Protein AF-A0A938MCJ2-F1 (afdb_monomer_lite)

Radius of gyration: 14.35 Å; chains: 1; bounding box: 37×25×43 Å

pLDDT: mean 94.32, std 4.22, range [71.94, 98.12]

Sequence (96 aa):
LAALAQRQMDWVLGANPFGVSFMVQVGHVNPPEYVYTGFQPRTPWIPGAVMCGICGDEDDRPDLAPGSYHSCEFWTPMLAHLIWGLAELQSYYDTK

Secondary structure (DSSP, 8-state):
-HHHHHHHHHHHTT-STT---SBTTSSS--PPPP--TTSSSPPP--TT-BB---EE-TTS-EE--TT-HHHH-B-HHHHHHHHHHHHHHHHHHHT-

Structure (mmCIF, N/CA/C/O backbone):
data_AF-A0A938MCJ2-F1
#
_entry.id   AF-A0A938MCJ2-F1
#
loop_
_atom_site.group_PDB
_atom_site.id
_atom_site.type_symbol
_atom_site.label_atom_id
_atom_site.label_alt_id
_atom_site.label_comp_id
_atom_site.label_asym_id
_atom_site.label_entity_id
_atom_site.label_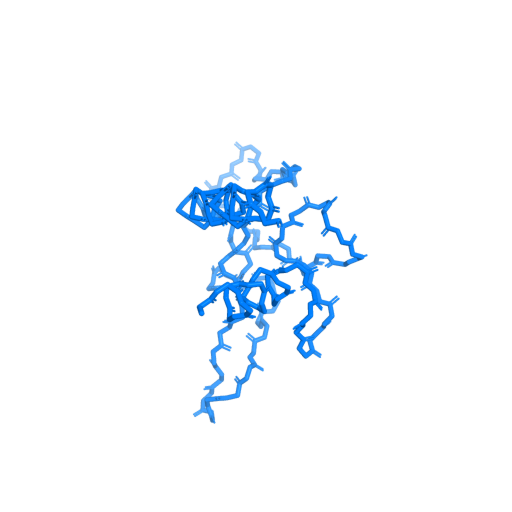seq_id
_atom_site.pdbx_PDB_ins_code
_atom_site.Cartn_x
_atom_site.Cartn_y
_atom_site.Cartn_z
_atom_site.occupancy
_atom_site.B_iso_or_equiv
_atom_site.auth_seq_id
_atom_site.auth_comp_id
_atom_site.auth_asym_id
_atom_site.auth_atom_id
_atom_site.pdbx_PDB_model_num
ATOM 1 N N . LEU A 1 1 ? -16.776 -2.403 12.149 1.00 91.25 1 LEU A N 1
ATOM 2 C CA . LEU A 1 1 ? -15.789 -1.614 11.375 1.00 91.25 1 LEU A CA 1
ATOM 3 C C . LEU A 1 1 ? -14.346 -1.965 11.738 1.00 91.25 1 LEU A C 1
ATOM 5 O O . LEU A 1 1 ? -13.589 -2.198 10.812 1.00 91.25 1 LEU A O 1
ATOM 9 N N . ALA A 1 2 ? -13.978 -2.115 13.018 1.00 95.06 2 ALA A N 1
ATOM 10 C CA . ALA A 1 2 ? -12.611 -2.492 13.425 1.00 95.06 2 ALA A CA 1
ATOM 11 C C . ALA A 1 2 ? -12.034 -3.721 12.691 1.00 95.06 2 ALA A C 1
ATOM 13 O O . ALA A 1 2 ? -10.953 -3.644 12.128 1.00 95.06 2 ALA A O 1
ATOM 14 N N . ALA A 1 3 ? -12.796 -4.817 12.580 1.00 96.56 3 ALA A N 1
ATOM 15 C CA . ALA A 1 3 ? -12.354 -5.999 11.829 1.00 96.56 3 ALA A CA 1
ATOM 16 C C . ALA A 1 3 ? -12.108 -5.735 10.328 1.00 96.56 3 ALA A C 1
ATOM 18 O O . ALA A 1 3 ? -11.285 -6.403 9.714 1.00 96.56 3 ALA A O 1
ATOM 19 N N . LEU A 1 4 ? -12.823 -4.781 9.718 1.00 97.88 4 LEU A N 1
ATOM 20 C CA . LEU A 1 4 ? -12.568 -4.375 8.334 1.00 97.88 4 LEU A CA 1
ATOM 21 C C . LEU A 1 4 ? -11.297 -3.525 8.255 1.00 97.88 4 LEU A C 1
ATOM 23 O O . LEU A 1 4 ? -10.462 -3.796 7.403 1.00 97.88 4 LEU A O 1
ATOM 27 N N . ALA A 1 5 ? -11.140 -2.554 9.160 1.00 97.50 5 ALA A N 1
ATOM 28 C CA . ALA A 1 5 ? -9.941 -1.724 9.251 1.00 97.50 5 ALA A CA 1
ATOM 29 C C . ALA A 1 5 ? -8.680 -2.578 9.451 1.00 97.50 5 ALA A C 1
ATOM 31 O O . ALA A 1 5 ? -7.717 -2.402 8.715 1.00 97.50 5 ALA A O 1
ATOM 32 N N . GLN A 1 6 ? -8.731 -3.571 10.347 1.00 97.69 6 GLN A N 1
ATOM 33 C CA . GLN A 1 6 ? -7.655 -4.545 10.540 1.00 97.69 6 GLN A CA 1
ATOM 34 C C . GLN A 1 6 ? -7.267 -5.221 9.223 1.00 97.69 6 GLN A C 1
ATOM 36 O O . GLN A 1 6 ? -6.108 -5.169 8.845 1.00 97.69 6 GLN A O 1
ATOM 41 N N . ARG A 1 7 ? -8.235 -5.755 8.466 1.00 98.12 7 ARG A N 1
ATOM 42 C CA . ARG A 1 7 ? -7.951 -6.402 7.173 1.00 98.12 7 ARG A CA 1
ATOM 43 C C . ARG A 1 7 ? -7.323 -5.454 6.149 1.00 98.12 7 ARG A C 1
ATOM 45 O O . ARG A 1 7 ? -6.545 -5.906 5.320 1.00 98.12 7 ARG A O 1
ATOM 52 N N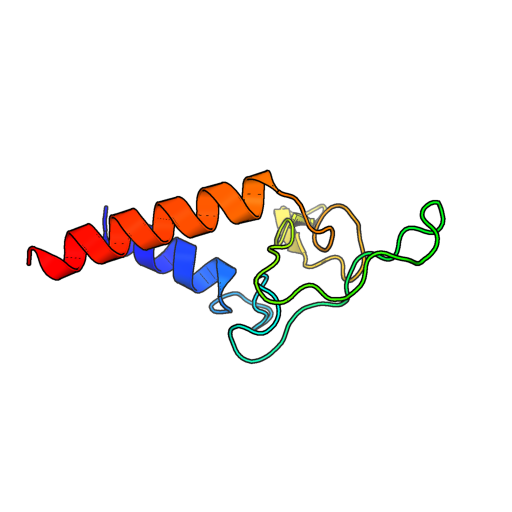 . GLN A 1 8 ? -7.658 -4.162 6.186 1.00 97.31 8 GLN A N 1
ATOM 53 C CA . GLN A 1 8 ? -7.014 -3.168 5.320 1.00 97.31 8 GLN A CA 1
ATO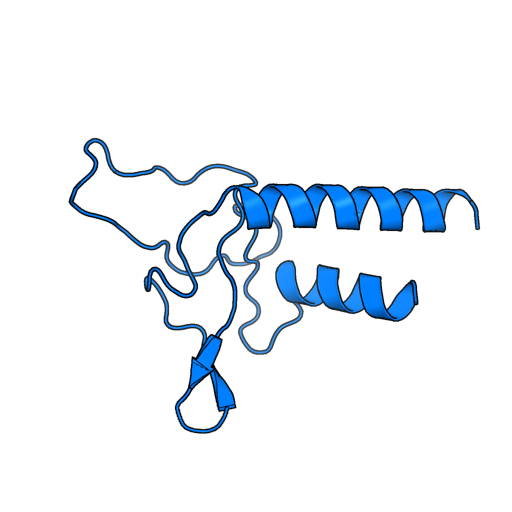M 54 C C . GLN A 1 8 ? -5.560 -2.913 5.737 1.00 97.31 8 GLN A C 1
ATOM 56 O O . GLN A 1 8 ? -4.695 -2.805 4.874 1.00 97.31 8 GLN A O 1
ATOM 61 N N . MET A 1 9 ? -5.272 -2.871 7.042 1.00 96.38 9 MET A N 1
ATOM 62 C CA . MET A 1 9 ? -3.890 -2.779 7.528 1.00 96.38 9 MET A CA 1
ATOM 63 C C . MET A 1 9 ? -3.107 -4.046 7.171 1.00 96.38 9 MET A C 1
ATOM 65 O O . MET A 1 9 ? -2.001 -3.956 6.647 1.00 96.38 9 MET A O 1
ATOM 69 N N . ASP A 1 10 ? -3.708 -5.222 7.367 1.00 96.44 10 ASP A N 1
ATOM 70 C CA . ASP A 1 10 ? -3.102 -6.507 7.020 1.00 96.44 10 ASP A CA 1
ATOM 71 C C . ASP A 1 10 ? -2.764 -6.563 5.522 1.00 96.44 10 ASP A C 1
ATOM 73 O O . ASP A 1 10 ? -1.668 -6.987 5.162 1.00 96.44 10 ASP A O 1
ATOM 77 N N . TRP A 1 11 ? -3.657 -6.080 4.646 1.00 95.88 11 TRP A N 1
ATOM 78 C CA . TRP A 1 11 ? -3.419 -5.997 3.201 1.00 95.88 11 TRP A CA 1
ATOM 79 C C . TRP A 1 11 ? -2.157 -5.195 2.863 1.00 95.88 11 TRP A C 1
ATOM 81 O O . TRP A 1 11 ? -1.314 -5.671 2.101 1.00 95.88 11 TRP A O 1
ATOM 91 N N . VAL A 1 12 ? -1.999 -4.006 3.457 1.00 96.12 12 VAL A N 1
ATOM 92 C CA . VAL A 1 12 ? -0.821 -3.142 3.256 1.00 96.12 12 VAL A CA 1
ATOM 93 C C . VAL A 1 12 ? 0.455 -3.799 3.792 1.00 96.12 12 VAL A C 1
ATOM 95 O O . VAL A 1 12 ? 1.524 -3.632 3.205 1.00 96.12 12 VAL A O 1
ATOM 98 N N . LEU A 1 13 ? 0.347 -4.568 4.877 1.00 95.94 13 LEU A N 1
ATOM 99 C CA . LEU A 1 13 ? 1.474 -5.181 5.589 1.00 95.94 13 LEU A CA 1
ATOM 100 C C . LEU A 1 13 ? 1.825 -6.606 5.122 1.00 95.94 13 LEU A C 1
ATOM 102 O O . LEU A 1 13 ? 2.718 -7.232 5.696 1.00 95.94 13 LEU A O 1
ATOM 106 N N . GLY A 1 14 ? 1.172 -7.114 4.073 1.00 95.56 14 GLY A N 1
ATOM 107 C CA . GLY A 1 14 ? 1.566 -8.362 3.407 1.00 95.56 14 GLY A CA 1
ATOM 108 C C . GLY A 1 14 ? 0.495 -9.439 3.290 1.00 95.56 14 GLY A C 1
ATOM 109 O O . GLY A 1 14 ? 0.733 -10.439 2.617 1.00 95.56 14 GLY A O 1
ATOM 110 N N . ALA A 1 15 ? -0.693 -9.259 3.869 1.00 95.94 15 ALA A N 1
ATOM 111 C CA . ALA A 1 15 ? -1.833 -10.158 3.679 1.00 95.94 15 ALA A CA 1
ATOM 112 C C . ALA A 1 15 ? -2.570 -9.852 2.362 1.00 95.94 15 ALA A C 1
ATOM 114 O O . ALA A 1 15 ? -3.761 -9.541 2.336 1.00 95.94 15 ALA A O 1
ATOM 115 N N . ASN A 1 16 ? -1.833 -9.922 1.258 1.00 95.44 16 ASN A N 1
ATOM 116 C CA . ASN A 1 16 ? -2.319 -9.718 -0.102 1.00 95.44 16 ASN A CA 1
ATOM 117 C C . ASN A 1 16 ? -1.826 -10.858 -1.019 1.00 95.44 16 ASN A C 1
ATOM 119 O O . ASN A 1 16 ? -0.943 -11.619 -0.614 1.00 95.44 16 ASN A O 1
ATOM 123 N N . PRO A 1 17 ? -2.365 -11.006 -2.247 1.00 95.62 17 PRO A N 1
ATOM 124 C CA . PRO A 1 17 ? -2.031 -12.116 -3.148 1.00 95.62 17 PRO A CA 1
ATOM 125 C C . PRO A 1 17 ? -0.544 -12.262 -3.493 1.00 95.62 17 PRO A C 1
ATOM 127 O O . PRO A 1 17 ? -0.126 -13.334 -3.925 1.00 95.62 17 PRO A O 1
ATOM 130 N N . PHE A 1 18 ? 0.252 -11.209 -3.299 1.00 95.62 18 PHE A N 1
ATOM 131 C CA . PHE A 1 18 ? 1.680 -11.198 -3.606 1.00 95.62 18 PHE A CA 1
ATOM 132 C C . PHE A 1 18 ? 2.563 -11.445 -2.379 1.00 95.62 18 PHE A C 1
ATOM 134 O O . PHE A 1 18 ? 3.769 -11.624 -2.532 1.00 95.62 18 PHE A O 1
ATOM 141 N N . GLY A 1 19 ? 1.999 -11.454 -1.166 1.00 95.50 19 GLY A N 1
ATOM 142 C CA . GLY A 1 19 ? 2.765 -11.644 0.067 1.00 95.50 19 GLY A CA 1
ATOM 143 C C . GLY A 1 19 ? 3.780 -10.529 0.342 1.00 95.50 19 GLY A C 1
ATOM 144 O O . GLY A 1 19 ? 4.790 -10.778 1.003 1.00 9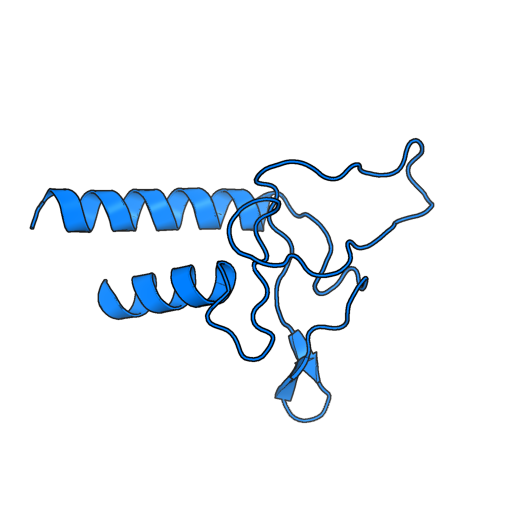5.50 19 GLY A O 1
ATOM 145 N N . VAL A 1 20 ? 3.550 -9.319 -0.186 1.00 95.62 20 VAL A N 1
ATOM 146 C CA . VAL A 1 20 ? 4.475 -8.180 -0.061 1.00 95.62 20 VAL A CA 1
ATOM 147 C C . VAL A 1 20 ? 3.913 -7.091 0.843 1.00 95.62 20 VAL A C 1
ATOM 149 O O . VAL A 1 20 ? 2.753 -6.711 0.729 1.00 95.62 20 VAL A O 1
ATOM 152 N N . SER A 1 21 ? 4.744 -6.551 1.722 1.00 96.56 21 SER A N 1
ATOM 153 C CA . SER A 1 21 ? 4.447 -5.349 2.490 1.00 96.56 21 SER A CA 1
ATOM 154 C C . SER A 1 21 ? 4.804 -4.107 1.680 1.00 96.56 21 SER A C 1
ATOM 156 O O . SER A 1 21 ? 5.889 -4.019 1.099 1.00 96.56 21 SER A O 1
ATOM 158 N N . PHE A 1 22 ? 3.922 -3.115 1.680 1.00 96.75 22 PHE A N 1
ATOM 159 C CA . PHE A 1 22 ? 4.173 -1.812 1.060 1.00 96.75 22 PHE A CA 1
ATOM 160 C C . PHE A 1 22 ? 4.829 -0.817 2.020 1.00 96.75 22 PHE A C 1
ATOM 162 O O . PHE A 1 22 ? 5.196 0.277 1.597 1.00 96.75 22 PHE A O 1
ATOM 169 N N . MET A 1 23 ? 5.015 -1.195 3.289 1.00 96.81 23 MET A N 1
ATOM 170 C CA . MET A 1 23 ? 5.788 -0.429 4.260 1.00 96.81 23 MET A CA 1
ATOM 171 C C . MET A 1 23 ? 7.210 -0.982 4.346 1.00 96.81 23 MET A C 1
ATOM 173 O O . MET A 1 23 ? 7.438 -2.139 4.711 1.00 96.81 23 MET A O 1
ATOM 177 N N . VAL A 1 24 ? 8.181 -0.146 4.004 1.00 95.38 24 VAL A N 1
ATOM 178 C CA . VAL A 1 24 ? 9.592 -0.526 3.926 1.00 95.38 24 VAL A CA 1
ATOM 179 C C . VAL A 1 24 ? 10.112 -1.028 5.273 1.00 95.38 24 VAL A C 1
ATOM 181 O O . VAL A 1 24 ? 9.951 -0.353 6.290 1.00 95.38 24 VAL A O 1
ATOM 184 N N . GLN A 1 25 ? 10.793 -2.182 5.257 1.00 91.50 25 GLN A N 1
ATOM 185 C CA . GLN A 1 25 ? 11.379 -2.844 6.436 1.00 91.50 25 GLN A CA 1
ATOM 186 C C . GLN A 1 25 ? 10.368 -3.267 7.516 1.00 91.50 25 GLN A C 1
ATOM 188 O O . GLN A 1 25 ? 10.749 -3.561 8.648 1.00 91.50 25 GLN A O 1
ATOM 193 N N . VAL A 1 26 ? 9.086 -3.353 7.164 1.00 91.44 26 VAL A N 1
ATOM 194 C CA . VAL A 1 26 ? 8.042 -3.945 8.003 1.00 91.44 26 VAL A CA 1
ATOM 195 C C . VAL A 1 26 ? 7.457 -5.139 7.257 1.00 91.44 26 VAL A C 1
ATOM 197 O O . VAL A 1 26 ? 7.059 -5.005 6.105 1.00 91.44 26 VAL A O 1
ATOM 200 N N . GLY A 1 27 ? 7.401 -6.308 7.898 1.00 81.81 27 GLY A N 1
ATOM 201 C CA . GLY A 1 27 ? 6.973 -7.556 7.256 1.00 81.81 27 GLY A CA 1
ATOM 202 C C . GLY A 1 27 ? 8.124 -8.310 6.579 1.00 81.81 27 GLY A C 1
ATOM 203 O O . GLY A 1 27 ? 9.287 -8.132 6.935 1.00 81.81 27 GLY A O 1
ATOM 204 N N . HIS A 1 28 ? 7.797 -9.208 5.645 1.00 71.94 28 HIS A N 1
ATOM 205 C CA . HIS A 1 28 ? 8.753 -10.206 5.145 1.00 71.94 28 HIS A CA 1
ATOM 206 C C . HIS A 1 28 ? 9.418 -9.836 3.807 1.00 71.94 28 HIS A C 1
ATOM 208 O O . HIS A 1 28 ? 10.566 -10.211 3.572 1.00 71.94 28 HIS A O 1
ATOM 214 N N . VAL A 1 29 ? 8.702 -9.136 2.917 1.00 88.88 29 VAL A N 1
ATOM 215 C CA . VAL A 1 29 ? 9.152 -8.800 1.554 1.00 88.88 29 VAL A CA 1
ATOM 216 C C . VAL A 1 29 ? 8.563 -7.451 1.152 1.00 88.88 29 VAL A C 1
ATOM 218 O O . VAL A 1 29 ? 7.364 -7.255 1.303 1.00 88.88 29 VAL A O 1
ATOM 221 N N . ASN A 1 30 ? 9.373 -6.538 0.620 1.00 93.56 30 ASN A N 1
ATOM 222 C CA . ASN A 1 30 ? 8.896 -5.316 -0.032 1.00 93.56 30 ASN A CA 1
ATOM 223 C C . ASN A 1 30 ? 9.025 -5.470 -1.560 1.00 93.56 30 ASN A C 1
ATOM 225 O O . ASN A 1 30 ? 9.980 -6.113 -2.009 1.00 93.56 30 ASN A O 1
ATOM 229 N N . PRO A 1 31 ? 8.107 -4.915 -2.372 1.00 92.69 31 PRO A N 1
ATOM 230 C CA . PRO A 1 31 ? 8.246 -4.970 -3.823 1.00 92.69 31 PRO A CA 1
ATOM 231 C C . PRO A 1 31 ? 9.411 -4.078 -4.301 1.00 92.69 31 PRO A C 1
ATOM 233 O O . PRO A 1 31 ? 9.883 -3.226 -3.542 1.00 92.69 31 PRO A O 1
ATOM 236 N N . PRO A 1 32 ? 9.905 -4.261 -5.541 1.00 92.12 32 PRO A N 1
ATOM 237 C CA . PRO A 1 32 ? 10.934 -3.390 -6.105 1.00 92.12 32 PRO A CA 1
ATOM 238 C C . PRO A 1 32 ? 10.486 -1.927 -6.095 1.00 92.12 32 PRO A C 1
ATOM 240 O O . PRO A 1 32 ? 9.393 -1.628 -6.564 1.00 92.12 32 PRO A O 1
ATOM 243 N N . GLU A 1 33 ? 11.324 -1.023 -5.582 1.00 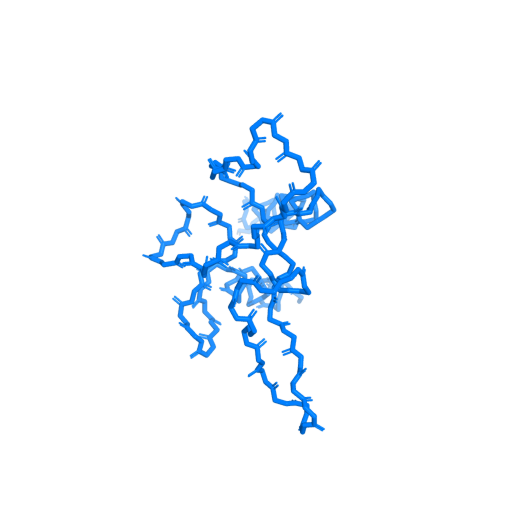91.62 33 GLU A N 1
ATOM 244 C CA . GLU A 1 33 ? 11.016 0.410 -5.568 1.00 91.62 33 GLU A CA 1
ATOM 245 C C . GLU A 1 33 ? 10.945 0.981 -6.990 1.00 91.62 33 GLU A C 1
ATOM 247 O O . GLU A 1 33 ? 11.657 0.538 -7.898 1.00 91.62 33 GLU A O 1
ATOM 252 N N . TYR A 1 34 ? 10.122 2.009 -7.177 1.00 94.00 34 TYR A N 1
ATOM 253 C CA . TYR A 1 34 ? 10.216 2.843 -8.366 1.00 94.00 34 TYR A CA 1
ATOM 254 C C . TYR A 1 34 ? 11.505 3.678 -8.331 1.00 94.00 34 TYR A C 1
ATOM 256 O O . TYR A 1 34 ? 11.739 4.450 -7.401 1.00 94.00 34 TYR A O 1
ATOM 264 N N . VAL A 1 35 ? 12.336 3.552 -9.370 1.00 91.12 35 VAL A N 1
ATOM 265 C CA . VAL A 1 35 ? 13.598 4.296 -9.498 1.00 91.12 35 VAL A CA 1
ATOM 266 C C . VAL A 1 35 ? 13.436 5.421 -10.518 1.00 91.12 35 VAL A C 1
ATOM 268 O O . VAL A 1 35 ? 13.580 5.214 -11.724 1.00 91.12 35 VAL A O 1
ATOM 271 N N . TYR A 1 36 ? 13.180 6.635 -10.034 1.00 89.38 36 TYR A N 1
ATOM 272 C CA . TYR A 1 36 ? 13.159 7.829 -10.878 1.00 89.38 36 TYR A CA 1
ATOM 273 C C . TYR A 1 36 ? 14.574 8.337 -11.180 1.00 89.38 36 TYR A C 1
ATOM 275 O O . TYR A 1 36 ? 15.399 8.495 -10.281 1.00 89.38 36 TYR A O 1
ATOM 283 N N . THR A 1 37 ? 14.853 8.647 -12.447 1.00 88.25 37 THR A N 1
ATOM 284 C CA . THR A 1 37 ? 16.183 9.087 -12.908 1.00 88.25 37 THR A CA 1
ATOM 285 C C . THR A 1 37 ? 16.414 10.596 -12.814 1.00 88.25 37 THR A C 1
ATOM 287 O O . THR A 1 37 ? 17.546 11.046 -12.972 1.00 88.25 37 THR A O 1
ATOM 290 N N . GLY A 1 38 ? 15.373 11.395 -12.555 1.00 89.94 38 GLY A N 1
ATOM 291 C CA . GLY A 1 38 ? 15.482 12.857 -12.489 1.00 89.94 38 GLY A CA 1
ATOM 292 C C . GLY A 1 38 ? 15.918 13.421 -11.130 1.00 89.94 38 GLY A C 1
ATOM 293 O O . GLY A 1 38 ? 16.126 14.628 -11.030 1.00 89.94 38 GLY A O 1
ATOM 294 N N . PHE A 1 39 ? 16.076 12.587 -10.095 1.00 84.38 39 PHE A N 1
ATOM 295 C CA . PHE A 1 39 ? 16.627 12.987 -8.794 1.00 84.38 39 PHE A CA 1
ATOM 296 C C . PHE A 1 39 ? 17.970 12.296 -8.554 1.00 84.38 39 PHE A C 1
ATOM 298 O O . PHE A 1 39 ? 18.057 11.072 -8.635 1.00 84.38 39 PHE A O 1
ATOM 305 N N . GLN A 1 40 ? 19.011 13.080 -8.247 1.00 91.12 40 GLN A N 1
ATOM 306 C CA . GLN A 1 40 ? 20.342 12.566 -7.924 1.00 91.12 40 GLN A CA 1
ATOM 307 C C . GLN A 1 40 ? 20.875 13.197 -6.620 1.00 91.12 40 GLN A C 1
ATOM 309 O O . GLN A 1 40 ? 20.959 14.424 -6.548 1.00 91.12 40 GLN A O 1
ATOM 314 N N . PRO A 1 41 ? 21.273 12.395 -5.607 1.00 87.31 41 PRO A N 1
ATOM 315 C CA . PRO A 1 41 ? 21.202 10.931 -5.572 1.00 87.31 41 PRO A CA 1
ATOM 316 C C . PRO A 1 41 ? 19.754 10.428 -5.634 1.00 87.31 41 PRO A C 1
ATOM 318 O O . PRO A 1 41 ? 18.840 11.129 -5.200 1.00 87.31 41 PRO A O 1
ATOM 321 N N . ARG A 1 42 ? 19.556 9.225 -6.189 1.00 89.31 42 ARG A N 1
ATOM 322 C CA . ARG A 1 42 ? 18.234 8.585 -6.222 1.00 89.31 42 ARG A CA 1
ATOM 323 C C . ARG A 1 42 ? 17.626 8.525 -4.821 1.00 89.31 42 ARG A C 1
ATOM 325 O O . ARG A 1 42 ? 18.363 8.436 -3.833 1.00 89.31 42 ARG A O 1
ATOM 332 N N . THR A 1 43 ? 16.300 8.489 -4.753 1.00 89.38 43 THR A N 1
ATOM 333 C CA . THR A 1 43 ? 15.588 8.224 -3.501 1.00 89.38 43 THR A CA 1
ATOM 334 C C . THR A 1 43 ? 16.123 6.926 -2.887 1.00 89.38 43 THR A C 1
ATOM 336 O O . THR A 1 43 ? 16.140 5.902 -3.571 1.00 89.38 43 THR A O 1
ATOM 339 N N . PRO A 1 44 ? 16.651 6.954 -1.653 1.00 90.44 44 PRO A N 1
ATOM 340 C CA . PRO A 1 44 ? 17.118 5.743 -0.999 1.00 90.44 44 PRO A CA 1
ATOM 341 C C . PRO A 1 44 ? 15.926 4.911 -0.518 1.00 90.44 44 PRO A C 1
ATOM 343 O O . PRO A 1 44 ? 14.808 5.408 -0.408 1.00 90.44 44 PRO A O 1
ATOM 346 N N . TRP A 1 45 ? 16.194 3.673 -0.110 1.00 90.50 45 TRP A N 1
ATOM 347 C CA . TRP A 1 45 ? 15.256 2.920 0.716 1.00 90.50 45 TRP A CA 1
ATOM 348 C C . TRP A 1 45 ? 15.095 3.622 2.069 1.00 90.50 45 TRP A C 1
ATOM 350 O O . TRP A 1 45 ? 16.057 3.726 2.832 1.00 90.50 45 TRP A O 1
ATOM 360 N N . ILE A 1 46 ? 13.890 4.113 2.360 1.00 92.50 46 ILE A N 1
ATOM 361 C CA . ILE A 1 46 ? 13.575 4.841 3.595 1.00 92.50 46 ILE A CA 1
ATOM 362 C C . ILE A 1 46 ? 12.808 3.896 4.532 1.00 92.50 46 ILE A C 1
ATOM 364 O O . ILE A 1 46 ? 11.670 3.549 4.214 1.00 92.50 46 ILE A O 1
ATOM 368 N N . PRO A 1 47 ? 13.377 3.480 5.680 1.00 94.19 47 PRO A N 1
ATOM 369 C CA . PRO A 1 47 ? 12.667 2.672 6.672 1.00 94.19 47 PRO A CA 1
ATOM 370 C C . PRO A 1 47 ? 11.320 3.290 7.055 1.00 94.19 47 PRO A C 1
ATOM 372 O O . PRO A 1 47 ? 11.248 4.466 7.410 1.00 94.19 47 PRO A O 1
ATOM 375 N N . GLY A 1 48 ? 10.250 2.501 6.963 1.00 94.38 48 GLY A N 1
ATOM 376 C CA . GLY A 1 48 ? 8.890 2.941 7.257 1.00 94.38 48 GLY A CA 1
ATOM 377 C C . GLY A 1 48 ? 8.206 3.775 6.171 1.00 94.38 48 GLY A C 1
ATOM 378 O O . GLY A 1 48 ? 7.028 4.075 6.337 1.00 94.38 48 GLY A O 1
ATOM 379 N N . ALA A 1 49 ? 8.867 4.124 5.060 1.00 95.94 49 ALA A N 1
ATOM 380 C CA . ALA A 1 49 ? 8.167 4.722 3.923 1.00 95.94 49 ALA A CA 1
ATOM 381 C C . ALA A 1 49 ? 7.127 3.752 3.351 1.00 95.94 49 ALA A C 1
ATOM 383 O O . ALA A 1 49 ? 7.307 2.533 3.391 1.00 95.94 49 ALA A O 1
ATOM 384 N N . VAL A 1 50 ? 6.039 4.312 2.823 1.00 97.25 50 VAL A N 1
ATOM 385 C CA . VAL A 1 50 ? 4.903 3.549 2.304 1.00 97.25 50 VAL A CA 1
ATOM 386 C C . VAL A 1 50 ? 4.759 3.816 0.814 1.00 97.25 50 VAL A C 1
ATOM 388 O O . VAL A 1 50 ? 4.715 4.971 0.380 1.00 97.25 50 VAL A O 1
ATOM 391 N N . MET A 1 51 ? 4.726 2.733 0.046 1.00 96.69 51 MET A N 1
ATOM 392 C CA . MET A 1 51 ? 4.503 2.748 -1.395 1.00 96.69 51 MET A CA 1
ATOM 393 C C . MET A 1 51 ? 3.006 2.858 -1.734 1.00 96.69 51 MET A C 1
ATOM 395 O O . MET A 1 51 ? 2.160 2.536 -0.901 1.00 96.69 51 MET A O 1
ATOM 399 N N . CYS A 1 52 ? 2.678 3.280 -2.957 1.00 96.62 52 CYS A N 1
ATOM 400 C CA . CYS A 1 52 ? 1.297 3.472 -3.423 1.00 96.62 52 CYS A CA 1
ATOM 401 C C . CYS A 1 52 ? 0.375 2.248 -3.261 1.00 96.62 52 CYS A C 1
ATOM 403 O O . CYS A 1 52 ? -0.790 2.426 -2.904 1.00 96.62 52 CYS A O 1
ATOM 405 N N . GLY A 1 53 ? 0.873 1.027 -3.474 1.00 95.81 53 GLY A N 1
ATOM 406 C CA . GLY A 1 53 ? 0.088 -0.201 -3.302 1.00 95.81 53 GLY A CA 1
ATOM 407 C C . GLY A 1 53 ? -0.244 -0.927 -4.606 1.00 95.81 53 GLY A C 1
ATOM 408 O O . GLY A 1 53 ? 0.224 -0.577 -5.680 1.00 95.81 53 GLY A O 1
ATOM 409 N N . ILE A 1 54 ? -1.050 -1.982 -4.502 1.00 96.12 54 ILE A N 1
ATOM 410 C CA . ILE A 1 54 ? -1.486 -2.809 -5.638 1.00 96.12 54 ILE A CA 1
ATOM 411 C C . ILE A 1 54 ? -2.501 -2.036 -6.491 1.00 96.12 54 ILE A C 1
ATOM 413 O O . ILE A 1 54 ? -3.430 -1.439 -5.945 1.00 96.12 54 ILE A O 1
ATOM 417 N N . CYS A 1 55 ? -2.350 -2.087 -7.814 1.00 94.31 55 CYS A N 1
ATOM 418 C CA . CYS A 1 55 ? -3.298 -1.529 -8.782 1.00 94.31 55 CYS A CA 1
ATOM 419 C C . CYS A 1 55 ? -4.159 -2.638 -9.418 1.00 94.31 55 CYS A C 1
ATOM 421 O O . CYS A 1 55 ? -4.047 -3.806 -9.050 1.00 94.31 55 CYS A O 1
ATOM 423 N N . GLY A 1 56 ? -5.045 -2.269 -10.345 1.00 95.12 56 GLY A N 1
ATOM 424 C CA . GLY A 1 56 ? -5.774 -3.213 -11.196 1.00 95.12 56 GLY A CA 1
ATOM 425 C C . GLY A 1 56 ? -5.108 -3.361 -12.566 1.00 95.12 56 GLY A C 1
ATOM 426 O O . GLY A 1 56 ? -4.598 -2.370 -13.096 1.00 95.12 56 GLY A O 1
ATOM 427 N N . ASP A 1 57 ? -5.123 -4.567 -13.135 1.00 95.25 57 ASP A N 1
ATOM 428 C CA . ASP A 1 57 ? -4.838 -4.789 -14.558 1.00 95.25 57 ASP A CA 1
ATOM 429 C C . ASP A 1 57 ? -6.048 -4.428 -15.447 1.00 95.25 57 ASP A C 1
ATOM 431 O O . ASP A 1 57 ? -7.072 -3.923 -14.979 1.00 95.25 57 ASP A O 1
ATOM 435 N N . GLU A 1 58 ? -5.939 -4.681 -16.754 1.00 96.06 58 GLU A N 1
ATOM 436 C CA . GLU A 1 58 ? -7.018 -4.435 -17.725 1.00 96.06 58 GLU A CA 1
ATOM 437 C C . GLU A 1 58 ? -8.308 -5.229 -17.427 1.00 96.06 58 GLU A C 1
ATOM 439 O O . GLU A 1 58 ? -9.385 -4.830 -17.872 1.00 96.06 58 GLU A O 1
ATOM 444 N N . ASP A 1 59 ? -8.211 -6.312 -16.650 1.00 97.44 59 ASP A N 1
ATOM 445 C CA . ASP A 1 59 ? -9.313 -7.181 -16.234 1.00 97.44 59 ASP A CA 1
ATOM 446 C C . ASP A 1 59 ? -9.776 -6.904 -14.780 1.00 97.44 59 ASP A C 1
ATOM 448 O O . ASP A 1 59 ? -10.523 -7.709 -14.214 1.00 97.44 59 ASP A O 1
ATOM 452 N N . ASP A 1 60 ? -9.342 -5.796 -14.161 1.00 94.06 60 ASP A N 1
ATOM 453 C CA . ASP A 1 60 ? -9.610 -5.428 -12.755 1.00 94.06 60 ASP A CA 1
ATOM 454 C C . ASP A 1 60 ? -9.114 -6.476 -11.736 1.00 94.06 60 ASP A C 1
ATOM 456 O O . ASP A 1 60 ? -9.679 -6.676 -10.655 1.00 94.06 60 ASP A O 1
ATOM 460 N N . ARG A 1 61 ? -8.036 -7.191 -12.071 1.00 96.19 61 ARG A N 1
ATOM 461 C CA . ARG A 1 61 ? -7.356 -8.104 -11.146 1.00 96.19 61 ARG A CA 1
ATOM 462 C C . ARG A 1 61 ? -6.207 -7.381 -10.447 1.00 96.19 61 ARG A C 1
ATOM 464 O O . ARG A 1 61 ? -5.598 -6.498 -11.043 1.00 96.19 61 ARG A O 1
ATOM 471 N N . PRO A 1 62 ? -5.854 -7.779 -9.211 1.00 95.31 62 PRO A N 1
ATOM 472 C CA . PRO A 1 62 ? -4.680 -7.255 -8.524 1.00 95.31 62 PRO A CA 1
ATOM 473 C C . PRO A 1 62 ? -3.418 -7.360 -9.395 1.00 95.31 62 PRO A C 1
ATOM 475 O O . PRO A 1 62 ? -3.015 -8.467 -9.750 1.00 95.31 62 PRO A O 1
ATOM 478 N N . ASP A 1 63 ? -2.778 -6.229 -9.674 1.00 96.31 63 ASP A N 1
ATOM 479 C CA . ASP A 1 63 ? -1.492 -6.122 -10.362 1.00 96.31 63 ASP A CA 1
ATOM 480 C C . ASP A 1 63 ? -0.500 -5.330 -9.506 1.00 96.31 63 ASP A C 1
ATOM 482 O O . ASP A 1 63 ? -0.746 -4.197 -9.081 1.00 96.31 63 ASP A O 1
ATOM 486 N N . LEU A 1 64 ? 0.643 -5.954 -9.229 1.00 95.06 64 LEU A N 1
ATOM 487 C CA . LEU A 1 64 ? 1.717 -5.337 -8.464 1.00 95.06 64 LEU A CA 1
ATOM 488 C C . LEU A 1 64 ? 2.493 -4.308 -9.295 1.00 95.06 64 LEU A C 1
ATOM 490 O O . LEU A 1 64 ? 3.055 -3.385 -8.708 1.00 95.06 64 LEU A O 1
ATOM 494 N N . ALA A 1 65 ? 2.573 -4.480 -10.620 1.00 95.19 65 ALA A N 1
ATOM 495 C CA . ALA A 1 65 ? 3.374 -3.650 -11.523 1.00 95.19 65 ALA A CA 1
ATOM 496 C C . ALA A 1 65 ? 4.758 -3.270 -10.927 1.00 95.19 65 ALA A C 1
ATOM 498 O O . ALA A 1 65 ? 5.035 -2.091 -10.706 1.00 95.19 65 ALA A O 1
ATOM 499 N N . PRO A 1 66 ? 5.623 -4.245 -10.583 1.00 93.69 66 PRO A N 1
ATOM 500 C CA . PRO A 1 66 ? 6.804 -4.011 -9.751 1.00 93.69 66 PRO A CA 1
ATOM 501 C C . PRO A 1 66 ? 7.746 -2.954 -10.345 1.00 93.69 66 PRO A C 1
ATOM 503 O O . PRO A 1 66 ? 8.112 -3.024 -11.518 1.00 93.69 66 PRO A O 1
ATOM 506 N N . GLY A 1 67 ? 8.164 -1.988 -9.523 1.00 93.56 67 GLY A N 1
ATOM 507 C CA . GLY A 1 67 ? 9.018 -0.876 -9.945 1.00 93.56 67 GLY A CA 1
ATOM 508 C C . GLY A 1 67 ? 8.300 0.215 -10.748 1.00 93.56 67 GLY A C 1
ATOM 509 O O . GLY A 1 67 ? 8.955 1.148 -11.206 1.00 93.56 67 GLY A O 1
ATOM 510 N N . SER A 1 68 ? 6.979 0.132 -10.921 1.00 95.62 68 SER A N 1
ATOM 511 C CA . SER A 1 68 ? 6.163 1.203 -11.500 1.00 95.62 68 SER A CA 1
ATOM 512 C C . SER A 1 68 ? 5.899 2.302 -10.475 1.00 95.62 68 SER A C 1
ATOM 514 O O . SER A 1 68 ? 5.714 2.023 -9.292 1.00 95.62 68 SER A O 1
ATOM 516 N N . TYR A 1 69 ? 5.804 3.556 -10.919 1.00 94.94 69 TYR A N 1
ATOM 517 C CA . TYR A 1 69 ? 5.433 4.658 -10.027 1.00 94.94 69 TYR A CA 1
ATOM 518 C C . TYR A 1 69 ? 3.991 4.531 -9.508 1.00 94.94 69 TYR A C 1
ATOM 520 O O . TYR A 1 69 ? 3.687 4.950 -8.396 1.00 94.94 69 TYR A O 1
ATOM 528 N N . HIS A 1 70 ? 3.111 3.882 -10.279 1.00 94.75 70 HIS A N 1
ATOM 529 C CA . HIS A 1 70 ? 1.719 3.661 -9.888 1.00 94.75 70 HIS A CA 1
ATOM 530 C C . HIS A 1 70 ? 1.578 2.825 -8.611 1.00 94.75 70 HIS A C 1
ATOM 532 O O . HIS A 1 70 ? 0.656 3.064 -7.836 1.00 94.75 70 HIS A O 1
ATOM 538 N N . SER A 1 71 ? 2.492 1.880 -8.380 1.00 95.88 71 SER A N 1
ATOM 539 C CA . SER A 1 71 ? 2.397 0.909 -7.287 1.00 95.88 71 SER A CA 1
ATOM 540 C C . SER A 1 71 ? 3.543 0.985 -6.278 1.00 95.88 71 SER A C 1
ATOM 542 O O . SER A 1 71 ? 3.339 0.751 -5.084 1.00 95.88 71 SER A O 1
ATOM 544 N N . CYS A 1 72 ? 4.747 1.336 -6.731 1.00 95.62 72 CYS A N 1
ATOM 545 C CA . CYS A 1 72 ? 5.991 1.220 -5.970 1.00 95.62 72 CYS A CA 1
ATOM 546 C C . CYS A 1 72 ? 6.697 2.561 -5.707 1.00 95.62 72 CYS A C 1
ATOM 548 O O . CYS A 1 72 ? 7.837 2.568 -5.239 1.00 95.62 72 CYS A O 1
ATOM 550 N N . GLU A 1 73 ? 6.058 3.699 -5.994 1.00 95.69 73 GLU A N 1
ATOM 551 C CA . GLU A 1 73 ? 6.557 5.012 -5.574 1.00 95.69 73 GLU A CA 1
ATOM 552 C C . GLU A 1 73 ? 6.247 5.266 -4.095 1.00 95.69 73 GLU A C 1
ATOM 554 O O . GLU A 1 73 ? 5.138 5.002 -3.628 1.00 95.69 73 GLU A O 1
ATOM 559 N N . PHE A 1 74 ? 7.221 5.800 -3.352 1.00 95.56 74 PHE A N 1
ATOM 560 C CA . PHE A 1 74 ? 6.973 6.302 -2.003 1.00 95.56 74 PHE A CA 1
ATOM 561 C C . PHE A 1 74 ? 6.166 7.588 -2.059 1.00 95.56 74 PHE A C 1
ATOM 563 O O . PHE A 1 74 ? 6.569 8.549 -2.716 1.00 95.56 74 PHE A O 1
ATOM 570 N N . TRP A 1 75 ? 5.081 7.648 -1.291 1.00 95.62 75 TRP A N 1
ATOM 571 C CA . TRP A 1 75 ? 4.241 8.834 -1.291 1.00 95.62 75 TRP A CA 1
ATOM 572 C C . TRP A 1 75 ? 3.777 9.217 0.112 1.00 95.62 75 TRP A C 1
ATOM 574 O O . TRP A 1 75 ? 3.165 8.430 0.834 1.00 95.62 75 TRP A O 1
ATOM 584 N N . THR A 1 76 ? 4.063 10.461 0.506 1.00 96.00 76 THR A N 1
ATOM 585 C CA . THR A 1 76 ? 3.782 10.985 1.852 1.00 96.00 76 THR A CA 1
ATOM 586 C C . THR A 1 76 ? 2.329 10.789 2.308 1.00 96.00 76 THR A C 1
ATOM 588 O O . THR A 1 76 ? 2.139 10.431 3.471 1.00 96.00 76 THR A O 1
ATOM 591 N N . PRO A 1 77 ? 1.294 10.960 1.457 1.00 97.44 77 PRO A N 1
ATOM 592 C CA . PRO A 1 77 ? -0.086 10.686 1.857 1.00 97.44 77 PRO A CA 1
ATOM 593 C C . PRO A 1 77 ? -0.322 9.232 2.280 1.00 97.44 77 PRO A C 1
ATOM 595 O O . PRO A 1 77 ? -1.036 9.000 3.253 1.00 97.44 77 PRO A O 1
ATOM 598 N N . MET A 1 78 ? 0.312 8.261 1.613 1.00 97.31 78 MET A N 1
ATOM 599 C CA . MET A 1 78 ? 0.173 6.841 1.958 1.00 97.31 78 MET A CA 1
ATOM 600 C C . MET A 1 78 ? 0.739 6.559 3.350 1.00 97.31 78 MET A C 1
ATOM 602 O O . MET A 1 78 ? 0.089 5.911 4.168 1.00 97.31 78 MET A O 1
ATOM 606 N N . LEU A 1 79 ? 1.907 7.133 3.656 1.00 96.81 79 LEU A N 1
ATOM 607 C CA . LEU A 1 79 ? 2.502 7.078 4.991 1.00 96.81 79 LEU A CA 1
ATOM 608 C C . LEU A 1 79 ? 1.590 7.717 6.045 1.00 96.81 79 LEU A C 1
ATOM 610 O O . LEU A 1 79 ? 1.316 7.107 7.077 1.00 96.81 79 LEU A O 1
ATOM 614 N N . ALA A 1 80 ? 1.118 8.939 5.789 1.00 97.88 80 ALA A N 1
ATOM 615 C CA . ALA A 1 80 ? 0.314 9.695 6.743 1.00 97.88 80 ALA A CA 1
ATOM 616 C C . ALA A 1 80 ? -0.997 8.971 7.088 1.00 97.88 80 ALA A C 1
ATOM 618 O O . ALA A 1 80 ? -1.344 8.844 8.264 1.00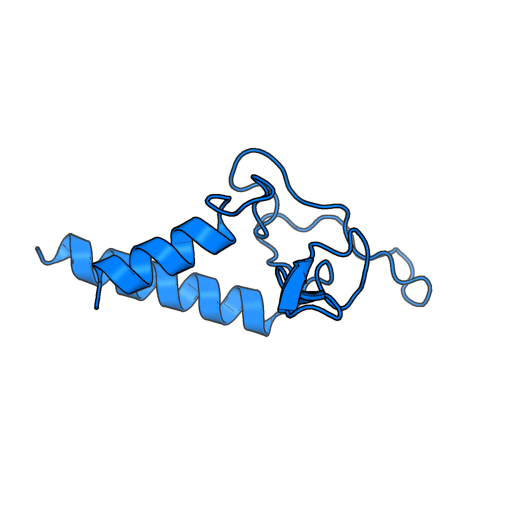 97.88 80 ALA A O 1
ATOM 619 N N . HIS A 1 81 ? -1.699 8.451 6.078 1.00 97.69 81 HIS A N 1
ATOM 620 C CA . HIS A 1 81 ? -2.937 7.707 6.285 1.00 97.69 81 HIS A CA 1
ATOM 621 C C . HIS A 1 81 ? -2.707 6.355 6.957 1.00 97.69 81 HIS A C 1
ATOM 623 O O . HIS A 1 81 ? -3.507 5.984 7.816 1.00 97.69 81 HIS A O 1
ATOM 629 N N . LEU A 1 82 ? -1.624 5.642 6.627 1.00 97.00 82 LEU A N 1
ATOM 630 C CA . LEU A 1 82 ? -1.308 4.375 7.284 1.00 97.00 82 LEU A CA 1
ATOM 631 C C . LEU A 1 82 ? -1.016 4.582 8.774 1.00 97.00 82 LEU A C 1
ATOM 633 O O . LEU A 1 82 ? -1.599 3.892 9.606 1.00 97.00 82 LEU A O 1
ATOM 637 N N . ILE A 1 83 ? -0.168 5.556 9.125 1.00 97.00 83 ILE A N 1
ATOM 638 C CA . ILE A 1 83 ? 0.154 5.848 10.531 1.00 97.00 83 ILE A CA 1
ATOM 639 C C . ILE A 1 83 ? -1.107 6.243 11.299 1.00 97.00 83 ILE A C 1
ATOM 641 O O . ILE A 1 83 ? -1.326 5.750 12.406 1.00 97.00 83 ILE A O 1
ATOM 645 N N . TRP A 1 84 ? -1.953 7.098 10.721 1.00 98.12 84 TRP A N 1
ATOM 646 C CA . TRP A 1 84 ? -3.199 7.484 11.374 1.00 98.12 84 TRP A CA 1
ATOM 647 C C . TRP A 1 84 ? -4.140 6.284 11.554 1.00 98.12 84 TRP A C 1
ATOM 649 O O . TRP A 1 84 ? -4.610 6.040 12.663 1.00 98.12 84 TRP A O 1
ATOM 659 N N . GLY A 1 85 ? -4.358 5.480 10.510 1.00 97.50 85 GLY A N 1
ATOM 660 C CA . GLY A 1 85 ? -5.208 4.290 10.584 1.00 97.50 85 GLY A CA 1
ATOM 661 C C . GLY A 1 85 ? -4.737 3.278 11.632 1.00 97.50 85 GLY A C 1
ATOM 662 O O . GLY A 1 85 ? -5.557 2.748 12.382 1.00 97.50 85 GLY A O 1
ATOM 663 N N . LEU A 1 86 ? -3.423 3.059 11.735 1.00 96.88 86 LEU A N 1
ATOM 664 C CA . LEU A 1 86 ? -2.826 2.209 12.767 1.00 96.88 86 LEU A CA 1
ATOM 665 C C . LEU A 1 86 ? -3.031 2.784 14.175 1.00 96.88 86 LEU A C 1
ATOM 667 O O . LEU A 1 86 ? -3.367 2.031 15.087 1.00 96.88 86 LEU A O 1
ATOM 671 N N . ALA A 1 87 ? -2.878 4.098 14.358 1.00 97.81 87 ALA A N 1
ATOM 672 C CA . ALA A 1 87 ? -3.089 4.750 15.650 1.00 97.81 87 ALA A CA 1
ATOM 673 C C . ALA A 1 87 ? -4.551 4.647 16.126 1.00 97.81 87 ALA A C 1
ATOM 675 O O . ALA A 1 87 ? -4.800 4.313 17.285 1.00 97.81 87 ALA A O 1
ATOM 676 N N . GLU A 1 88 ? -5.518 4.866 15.231 1.00 97.69 88 GLU A N 1
ATOM 677 C CA . GLU A 1 88 ? -6.948 4.702 15.537 1.00 97.69 88 GLU A CA 1
ATOM 678 C C . GLU A 1 88 ? -7.287 3.248 15.881 1.00 97.69 88 GLU A C 1
ATOM 680 O O . GLU A 1 88 ? -8.032 2.971 16.824 1.00 97.69 88 GLU A O 1
ATOM 685 N N . LEU A 1 89 ? -6.718 2.298 15.134 1.00 97.06 89 LEU A N 1
ATOM 686 C CA . LEU A 1 89 ? -6.937 0.876 15.368 1.00 97.06 89 LEU A CA 1
ATOM 687 C C . LEU A 1 89 ? -6.344 0.423 16.709 1.00 97.06 89 LEU A C 1
ATOM 689 O O . LEU A 1 89 ? -6.999 -0.321 17.439 1.00 97.06 89 LEU A O 1
ATOM 693 N N . GLN A 1 90 ? -5.153 0.912 17.063 1.00 97.25 90 GLN A N 1
ATOM 694 C CA . GLN A 1 90 ? -4.539 0.681 18.370 1.00 97.25 90 GLN A CA 1
ATOM 695 C C . GLN A 1 90 ? -5.420 1.235 19.496 1.00 97.25 90 GLN A C 1
ATOM 697 O O . GLN A 1 90 ? -5.772 0.498 20.413 1.00 97.25 90 GLN A O 1
ATOM 702 N N . SER A 1 91 ? -5.858 2.494 19.386 1.00 97.38 91 SER A N 1
ATOM 703 C CA . SER A 1 91 ? -6.735 3.128 20.380 1.00 97.38 91 SER A CA 1
ATOM 704 C C . SER A 1 91 ? -8.046 2.356 20.582 1.00 97.38 91 SER A C 1
ATOM 706 O O . SER A 1 91 ? -8.520 2.196 21.712 1.00 97.38 91 SER A O 1
ATOM 708 N N . TYR A 1 92 ? -8.618 1.822 19.499 1.00 96.75 92 TYR A N 1
ATOM 709 C CA . TYR A 1 92 ? -9.789 0.955 19.580 1.00 96.75 92 TYR A CA 1
ATOM 710 C C . TYR A 1 92 ? -9.517 -0.314 20.397 1.00 96.75 92 TYR A C 1
ATOM 712 O O . TYR A 1 92 ? -10.360 -0.683 21.210 1.00 96.75 92 TYR A O 1
ATOM 720 N N . TYR A 1 93 ? -8.384 -0.990 20.197 1.00 96.25 93 TYR A N 1
ATOM 721 C CA . TYR A 1 93 ? -8.076 -2.223 20.926 1.00 96.25 93 TYR A CA 1
ATOM 722 C C . TYR A 1 93 ? -7.644 -1.981 22.375 1.00 96.25 93 TYR A C 1
ATOM 724 O O . TYR A 1 93 ? -7.972 -2.798 23.226 1.00 96.25 93 TYR A O 1
ATOM 732 N N . ASP A 1 94 ? -7.000 -0.855 22.681 1.00 96.62 94 ASP A N 1
ATOM 733 C CA . ASP A 1 94 ? -6.605 -0.502 24.054 1.00 96.62 94 ASP A CA 1
ATOM 734 C C . ASP A 1 94 ? -7.807 -0.243 24.978 1.00 96.62 94 ASP A C 1
ATOM 736 O O . ASP A 1 94 ? -7.695 -0.320 26.201 1.00 96.62 94 ASP A O 1
ATOM 740 N N . THR A 1 95 ? -8.962 0.098 24.403 1.00 93.56 95 THR A N 1
ATOM 741 C CA . THR A 1 95 ? -10.191 0.430 25.142 1.00 93.56 95 THR A CA 1
ATOM 742 C C . THR A 1 95 ? -11.206 -0.718 25.193 1.00 93.56 95 THR A C 1
ATOM 744 O O . THR A 1 95 ? -12.332 -0.522 25.664 1.00 93.56 95 THR A O 1
ATOM 747 N N . LYS A 1 96 ? -10.837 -1.905 24.703 1.00 76.69 96 LYS A N 1
ATOM 748 C CA . LYS A 1 96 ? -11.665 -3.118 24.701 1.00 76.69 96 LYS A CA 1
ATOM 749 C C . LYS A 1 96 ? -11.158 -4.143 25.700 1.00 76.69 96 LYS A C 1
ATOM 751 O O . LYS A 1 96 ? -12.043 -4.778 26.316 1.00 76.69 96 LYS A O 1
#

Foldseek 3Di:
DLVVLVVVLVQQQQPHPVSAHQFQPHHDHHFAAQWDPPDPVTDDRDHRFGWQAWAADPVGDTDCVGNDNNHHYGDPVRSVVSVVSVVVSVVVVVVD